Protein AF-A0A6M3M1N5-F1 (afdb_monomer_lite)

Sequence (91 aa):
MNLNYDKLLEKWIDFLVEEDQYLGYGIPDNEDDLMDIYDGLAEDFCKQYGYSEETLEFAFHGQWYDSFADEYFRLLEKGGWKGFKKEASMP

Foldseek 3Di:
DPVVLVVVLVVLLCLCPVVVVLVVLPDDLDPVSLVVSLLVSLVVSCVVVVHDVVCSVPNCPDVVSVSSVVVSVVVCVVVVPPRDDPPPDDD

pLDDT: mean 71.69, std 13.31, range [34.56, 88.19]

Secondary structure (DSSP, 8-state):
--HHHHHHHHHHHHHHHHT-GGGGG---SSHHHHHHHHHHHHHHHHHHHT--HHHHHHHSSTHHHHHHHHHHHHHHHHTT--S--------

Structure (mmCIF, N/CA/C/O backbone):
data_AF-A0A6M3M1N5-F1
#
_entry.id   AF-A0A6M3M1N5-F1
#
loop_
_atom_site.group_PDB
_atom_site.id
_atom_site.type_symbol
_atom_site.label_atom_id
_atom_site.label_alt_id
_atom_site.label_comp_id
_atom_site.label_asym_id
_atom_site.label_entity_id
_atom_site.label_seq_id
_atom_site.pdbx_PDB_ins_code
_atom_site.Cartn_x
_atom_site.Cartn_y
_atom_site.Cartn_z
_atom_site.occupancy
_atom_site.B_iso_or_equiv
_atom_site.auth_seq_id
_atom_site.auth_comp_id
_atom_site.auth_asym_id
_atom_site.auth_atom_id
_atom_site.pdbx_PDB_model_num
ATOM 1 N N . MET A 1 1 ? -6.410 -18.194 13.023 1.00 48.09 1 MET A N 1
ATOM 2 C CA . MET A 1 1 ? -6.872 -17.083 12.171 1.00 48.09 1 MET A CA 1
ATOM 3 C C . MET A 1 1 ? -7.480 -16.025 13.060 1.00 48.09 1 MET A C 1
ATOM 5 O O . MET A 1 1 ? -8.374 -16.340 13.840 1.00 48.09 1 MET A O 1
ATOM 9 N N . ASN A 1 2 ? -6.907 -14.826 13.032 1.00 56.62 2 ASN A N 1
ATOM 10 C CA . ASN A 1 2 ? -7.355 -13.699 13.833 1.00 56.62 2 ASN A CA 1
ATOM 11 C C . ASN A 1 2 ? -8.262 -12.852 12.930 1.00 56.62 2 ASN A C 1
ATOM 13 O O . ASN A 1 2 ? -7.767 -12.156 12.057 1.00 56.62 2 ASN A O 1
ATOM 17 N N . LEU A 1 3 ? -9.583 -12.954 13.106 1.00 58.28 3 LEU A N 1
ATOM 18 C CA . LEU A 1 3 ? -10.617 -12.371 12.226 1.00 58.28 3 LEU A CA 1
ATOM 19 C C . LEU A 1 3 ? -10.473 -10.863 11.950 1.00 58.28 3 LEU A C 1
ATOM 21 O O . LEU A 1 3 ? -11.047 -10.360 10.987 1.00 58.28 3 LEU A O 1
ATOM 25 N N . ASN A 1 4 ? -9.748 -10.138 12.803 1.00 70.94 4 ASN A N 1
ATOM 26 C CA . ASN A 1 4 ? -9.447 -8.724 12.595 1.00 70.94 4 ASN A CA 1
ATOM 27 C C . ASN A 1 4 ? -8.294 -8.500 11.613 1.00 70.94 4 ASN A C 1
ATOM 29 O O . ASN A 1 4 ? -8.316 -7.501 10.910 1.00 70.94 4 ASN A O 1
ATOM 33 N N . TYR A 1 5 ? -7.326 -9.416 11.548 1.00 73.75 5 TYR A N 1
ATOM 34 C CA . TYR A 1 5 ? -6.189 -9.328 10.633 1.00 73.75 5 TYR A CA 1
ATOM 35 C C . TYR A 1 5 ? -6.624 -9.582 9.186 1.00 73.75 5 TYR A C 1
ATOM 37 O O . TYR A 1 5 ? -6.333 -8.776 8.311 1.00 73.75 5 TYR A O 1
ATOM 45 N N . ASP A 1 6 ? -7.412 -10.637 8.954 1.00 76.50 6 ASP A N 1
ATOM 46 C CA . ASP A 1 6 ? -7.867 -11.018 7.608 1.00 76.50 6 ASP A CA 1
ATOM 47 C C . ASP A 1 6 ? -8.713 -9.908 6.954 1.00 76.50 6 ASP A C 1
ATOM 49 O O . ASP A 1 6 ? -8.510 -9.562 5.796 1.00 76.50 6 ASP A O 1
ATOM 53 N N . LYS A 1 7 ? -9.602 -9.264 7.724 1.00 82.12 7 LYS A N 1
ATOM 54 C CA . LYS A 1 7 ? -10.403 -8.121 7.246 1.00 82.12 7 LYS A CA 1
ATOM 55 C C . LYS A 1 7 ? -9.569 -6.881 6.946 1.00 82.12 7 LYS A C 1
ATOM 57 O O . LYS A 1 7 ? -9.969 -6.055 6.129 1.00 82.12 7 LYS A O 1
ATOM 62 N N . LEU A 1 8 ? -8.471 -6.699 7.674 1.00 80.88 8 LEU A N 1
ATOM 63 C CA . LEU A 1 8 ? -7.572 -5.579 7.450 1.00 80.88 8 LEU A CA 1
ATOM 64 C C . LEU A 1 8 ? -6.779 -5.817 6.154 1.00 80.88 8 LEU A C 1
ATOM 66 O O . LEU A 1 8 ? -6.668 -4.903 5.347 1.00 80.88 8 LEU A O 1
ATOM 70 N N . LEU A 1 9 ? -6.322 -7.056 5.928 1.00 83.62 9 LEU A N 1
ATOM 71 C CA . LEU A 1 9 ? -5.628 -7.471 4.707 1.00 83.62 9 LEU A CA 1
ATOM 72 C C . LEU A 1 9 ? -6.528 -7.378 3.464 1.00 83.62 9 LEU A C 1
ATOM 74 O O . LEU A 1 9 ? -6.077 -6.926 2.420 1.00 83.62 9 LEU A O 1
ATOM 78 N N . GLU A 1 10 ? -7.808 -7.750 3.566 1.00 85.12 10 GLU A N 1
ATOM 79 C CA . GLU A 1 10 ? -8.771 -7.548 2.471 1.00 85.12 10 GLU A CA 1
ATOM 80 C C . GLU A 1 10 ? -8.883 -6.065 2.093 1.00 85.12 10 GLU A C 1
ATOM 82 O O . GLU A 1 10 ? -8.745 -5.714 0.926 1.00 85.12 10 GLU A O 1
ATOM 87 N N . LYS A 1 11 ? -9.035 -5.177 3.086 1.00 86.19 11 LYS A N 1
ATOM 88 C CA . LYS A 1 11 ? -9.085 -3.728 2.844 1.00 86.19 11 LYS A CA 1
ATOM 89 C C . LYS A 1 11 ? -7.809 -3.177 2.216 1.00 86.19 11 LYS A C 1
ATOM 91 O O . LYS A 1 11 ? -7.885 -2.240 1.429 1.00 86.19 11 LYS A O 1
ATOM 96 N N . TRP A 1 12 ? -6.653 -3.708 2.597 1.00 86.00 12 TRP A N 1
ATOM 97 C CA . TRP A 1 12 ? -5.368 -3.340 2.010 1.00 86.00 12 TRP A CA 1
ATOM 98 C C . TRP A 1 12 ? -5.286 -3.691 0.535 1.00 86.00 12 TRP A C 1
ATOM 100 O O . TRP A 1 12 ? -4.927 -2.847 -0.276 1.00 86.00 12 TRP A O 1
ATOM 110 N N . ILE A 1 13 ? -5.673 -4.917 0.185 1.00 84.56 13 ILE A N 1
ATOM 111 C CA . ILE A 1 13 ? -5.707 -5.363 -1.207 1.00 84.56 13 ILE A CA 1
ATOM 112 C C . ILE A 1 13 ? -6.688 -4.500 -2.007 1.00 84.56 13 ILE A C 1
ATOM 114 O O . ILE A 1 13 ? -6.341 -4.052 -3.097 1.00 84.56 13 ILE A O 1
ATOM 118 N N . ASP A 1 14 ? -7.871 -4.214 -1.456 1.00 85.81 14 ASP A N 1
ATOM 119 C CA . ASP A 1 14 ? -8.836 -3.314 -2.093 1.00 85.81 14 ASP A CA 1
ATOM 120 C C . ASP A 1 14 ? -8.218 -1.925 -2.327 1.00 85.81 14 ASP A C 1
ATOM 122 O O . ASP A 1 14 ? -8.245 -1.432 -3.451 1.00 85.81 14 ASP A O 1
ATOM 126 N N . PHE A 1 15 ? -7.572 -1.334 -1.315 1.00 85.81 15 PHE A N 1
ATOM 127 C CA . PHE A 1 15 ? -6.878 -0.044 -1.424 1.00 85.81 15 PHE A CA 1
ATOM 128 C C . PHE A 1 15 ? -5.792 -0.030 -2.507 1.00 85.81 15 PHE A C 1
ATOM 130 O O . PHE A 1 15 ? -5.723 0.916 -3.292 1.00 85.81 15 PHE A O 1
ATOM 137 N N . LEU A 1 16 ? -4.965 -1.076 -2.581 1.00 81.00 16 LEU A N 1
ATOM 138 C CA . LEU A 1 16 ? -3.913 -1.176 -3.593 1.00 81.00 16 LEU A CA 1
ATOM 139 C C . LEU A 1 16 ? -4.484 -1.195 -5.021 1.00 81.00 16 LEU A C 1
ATOM 141 O O . LEU A 1 16 ? -3.857 -0.658 -5.936 1.00 81.00 16 LEU A O 1
ATOM 145 N N . VAL A 1 17 ? -5.660 -1.802 -5.219 1.00 76.75 17 VAL A N 1
ATOM 146 C CA . VAL A 1 17 ? -6.244 -2.069 -6.544 1.00 76.75 17 VAL A CA 1
ATOM 147 C C . VAL A 1 17 ? -7.243 -0.995 -6.998 1.00 76.75 17 VAL A C 1
ATOM 149 O O . VAL A 1 17 ? -7.386 -0.791 -8.201 1.00 76.75 17 VAL A O 1
ATOM 152 N N . GLU A 1 18 ? -7.939 -0.307 -6.087 1.00 76.06 18 GLU A N 1
ATOM 153 C CA . GLU A 1 18 ? -9.086 0.561 -6.422 1.00 76.06 18 GLU A CA 1
ATOM 154 C C . GLU A 1 18 ? -8.722 1.754 -7.331 1.00 76.06 18 GLU A C 1
ATOM 156 O O . GLU A 1 18 ? -9.543 2.171 -8.148 1.00 76.06 18 GLU A O 1
ATOM 161 N N . GLU A 1 19 ? -7.485 2.257 -7.262 1.00 65.19 19 GLU A N 1
ATOM 162 C CA . GLU A 1 19 ? -7.005 3.366 -8.109 1.00 65.19 19 GLU A CA 1
ATOM 163 C C . GLU A 1 19 ? -5.580 3.165 -8.638 1.00 65.19 19 GLU A C 1
ATOM 165 O O . GLU A 1 19 ? -4.919 4.130 -9.017 1.00 65.19 19 GLU A O 1
ATOM 170 N N . ASP A 1 20 ? -5.085 1.924 -8.644 1.00 68.44 20 ASP A N 1
ATOM 171 C CA . ASP A 1 20 ? -3.679 1.645 -8.937 1.00 68.44 20 ASP A CA 1
ATOM 172 C C . ASP A 1 20 ? -2.737 2.541 -8.093 1.00 68.44 20 ASP A C 1
ATOM 174 O O . ASP A 1 20 ? -1.796 3.133 -8.620 1.00 68.44 20 ASP A O 1
ATOM 178 N N . GLN A 1 21 ? -3.014 2.684 -6.783 1.00 70.06 21 GLN A N 1
ATOM 179 C CA . GLN A 1 21 ? -2.380 3.673 -5.882 1.00 70.06 21 GLN A CA 1
ATOM 180 C C . GLN A 1 21 ? -0.845 3.667 -5.958 1.00 70.06 21 GLN A C 1
ATOM 182 O O . GLN A 1 21 ? -0.194 4.711 -5.952 1.00 70.06 21 GLN A O 1
ATOM 187 N N . TYR A 1 22 ? -0.259 2.485 -6.123 1.00 65.94 22 TYR A N 1
ATOM 188 C CA . TYR A 1 22 ? 1.180 2.282 -6.283 1.00 65.94 22 TYR A CA 1
ATOM 189 C C . TYR A 1 22 ? 1.769 2.972 -7.537 1.00 65.94 22 TYR A C 1
ATOM 191 O O . TYR A 1 22 ? 2.944 3.326 -7.528 1.00 65.94 22 TYR A O 1
ATOM 199 N N . LEU A 1 23 ? 0.993 3.236 -8.603 1.00 69.81 23 LEU A N 1
ATOM 200 C CA . LEU A 1 23 ? 1.467 3.972 -9.790 1.00 69.81 23 LEU A CA 1
ATOM 201 C C . LEU A 1 23 ? 1.852 5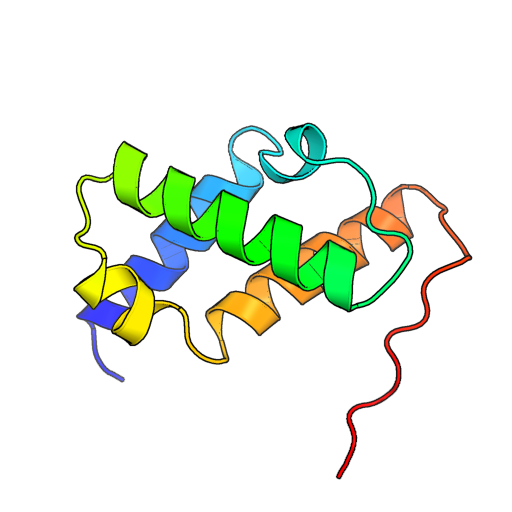.418 -9.462 1.00 69.81 23 LEU A C 1
ATOM 203 O O . LEU A 1 23 ? 2.713 5.985 -10.138 1.00 69.81 23 LEU A O 1
ATOM 207 N N . GLY A 1 24 ? 1.234 6.012 -8.436 1.00 72.62 24 GLY A N 1
ATOM 208 C CA . GLY A 1 24 ? 1.558 7.361 -7.970 1.00 72.62 24 GLY A CA 1
ATOM 209 C C . GLY A 1 24 ? 2.969 7.478 -7.388 1.00 72.62 24 GLY A C 1
ATOM 210 O O . GLY A 1 24 ? 3.557 8.558 -7.427 1.00 72.62 24 GLY A O 1
ATOM 211 N N . TYR A 1 25 ? 3.531 6.364 -6.917 1.00 74.38 25 TYR A N 1
ATOM 212 C CA . TYR A 1 25 ? 4.841 6.303 -6.273 1.00 74.38 25 TYR A CA 1
ATOM 213 C C . TYR A 1 25 ? 5.994 6.014 -7.246 1.00 74.38 25 TYR A C 1
ATOM 215 O O . TYR A 1 25 ? 7.161 6.148 -6.886 1.00 74.38 25 TYR A O 1
ATOM 223 N N . GLY A 1 26 ? 5.68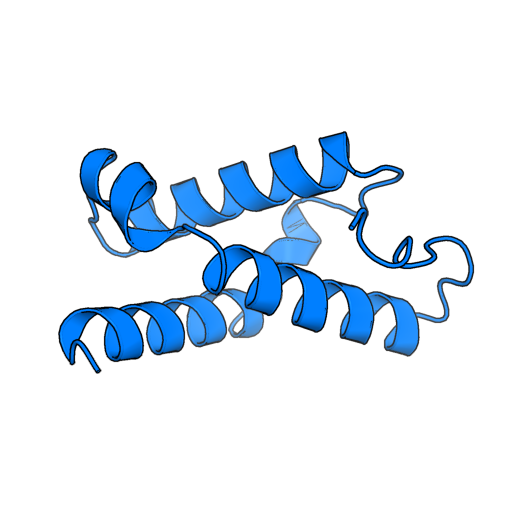2 5.690 -8.503 1.00 72.50 26 GLY A N 1
ATOM 224 C CA . GLY A 1 26 ? 6.679 5.366 -9.519 1.00 72.50 26 GLY A CA 1
ATOM 225 C C . GLY A 1 26 ? 7.117 3.900 -9.501 1.00 72.50 26 GLY A C 1
ATOM 226 O O . GLY A 1 26 ? 6.528 3.055 -8.833 1.00 72.50 26 GLY A O 1
ATOM 227 N N . ILE A 1 27 ? 8.123 3.588 -10.320 1.00 74.25 27 ILE A N 1
ATOM 228 C CA . ILE A 1 27 ? 8.666 2.232 -10.459 1.00 74.25 27 ILE A CA 1
ATOM 229 C C . ILE A 1 27 ? 9.969 2.176 -9.650 1.00 74.25 27 ILE A C 1
ATOM 231 O O . ILE A 1 27 ? 10.893 2.902 -10.014 1.00 74.25 27 ILE A O 1
ATOM 235 N N . PRO A 1 28 ? 10.059 1.364 -8.583 1.00 74.50 28 PRO A N 1
ATOM 236 C CA . PRO A 1 28 ? 11.286 1.200 -7.814 1.00 74.50 28 PRO A CA 1
ATOM 237 C C . PRO A 1 28 ? 12.367 0.505 -8.646 1.00 74.50 28 PRO A C 1
ATOM 239 O O . PRO A 1 28 ? 12.100 -0.492 -9.328 1.00 74.50 28 PRO A O 1
ATOM 242 N N . ASP A 1 29 ? 13.596 1.018 -8.565 1.00 72.25 29 ASP A N 1
ATOM 243 C CA . ASP A 1 29 ? 14.753 0.476 -9.282 1.00 72.25 29 ASP A CA 1
ATOM 244 C C . ASP A 1 29 ? 15.524 -0.557 -8.437 1.00 72.25 29 ASP A C 1
ATOM 246 O O . ASP A 1 29 ? 16.342 -1.318 -8.965 1.00 72.25 29 ASP A O 1
ATOM 250 N N . ASN A 1 30 ? 15.272 -0.604 -7.125 1.00 74.56 30 ASN A N 1
ATOM 251 C CA . ASN A 1 30 ? 15.925 -1.494 -6.165 1.00 74.56 30 ASN A CA 1
ATOM 252 C C . ASN A 1 30 ? 14.982 -1.872 -4.994 1.00 74.56 30 ASN A C 1
ATOM 254 O O . ASN A 1 30 ? 13.817 -1.480 -4.974 1.00 74.56 30 ASN A O 1
ATOM 258 N N . GLU A 1 31 ? 15.467 -2.692 -4.054 1.00 73.56 31 GLU A N 1
ATOM 259 C CA . GLU A 1 31 ? 14.690 -3.139 -2.885 1.00 73.56 31 GLU A CA 1
ATOM 260 C C . GLU A 1 31 ? 14.431 -2.012 -1.872 1.00 73.56 31 GLU A C 1
ATOM 262 O O . GLU A 1 31 ? 13.340 -1.960 -1.315 1.00 73.56 31 GLU A O 1
ATOM 267 N N . ASP A 1 32 ? 15.367 -1.078 -1.685 1.00 78.44 32 ASP A N 1
ATOM 268 C CA . ASP A 1 32 ? 15.172 0.074 -0.793 1.00 78.44 32 ASP A CA 1
ATOM 269 C C . ASP A 1 32 ? 14.052 0.984 -1.326 1.00 78.44 32 ASP A C 1
ATOM 271 O O . ASP A 1 32 ? 13.138 1.334 -0.586 1.00 78.44 32 ASP A O 1
ATOM 275 N N . ASP A 1 33 ? 14.043 1.271 -2.633 1.00 80.50 33 ASP A N 1
ATOM 276 C CA . ASP A 1 33 ? 12.962 2.029 -3.275 1.00 80.50 33 ASP A CA 1
ATOM 277 C C . ASP A 1 33 ? 11.615 1.302 -3.122 1.00 80.50 33 ASP A C 1
ATOM 279 O O . ASP A 1 33 ? 10.573 1.925 -2.941 1.00 80.50 33 ASP A O 1
ATOM 283 N N . LEU A 1 34 ? 11.609 -0.033 -3.2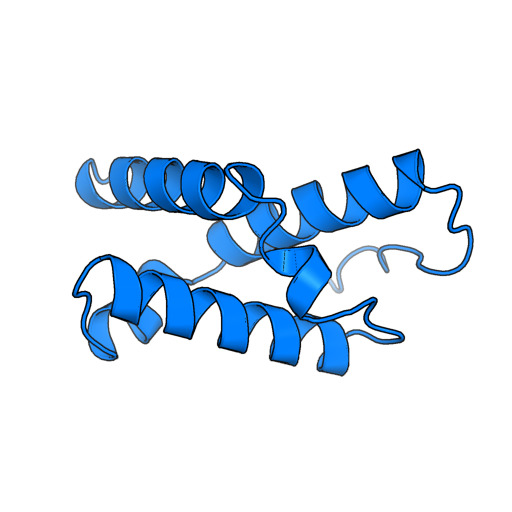07 1.00 79.81 34 LEU A N 1
ATOM 284 C CA . LEU A 1 34 ? 10.397 -0.833 -3.031 1.00 79.81 34 LEU A CA 1
ATOM 285 C C . LEU A 1 34 ? 9.861 -0.723 -1.595 1.00 79.81 34 LEU A C 1
ATOM 287 O O . LEU A 1 34 ? 8.646 -0.632 -1.407 1.00 79.81 34 LEU A O 1
ATOM 291 N N . MET A 1 35 ? 10.754 -0.710 -0.604 1.00 82.19 35 MET A N 1
ATOM 292 C CA . MET A 1 35 ? 10.408 -0.515 0.804 1.00 82.19 35 MET A CA 1
ATOM 293 C C . MET A 1 35 ? 9.902 0.907 1.074 1.00 82.19 35 MET A C 1
ATOM 295 O O . MET A 1 35 ? 8.885 1.057 1.745 1.00 82.19 35 MET A O 1
ATOM 299 N N . ASP A 1 36 ? 10.519 1.934 0.484 1.00 84.19 36 ASP A N 1
ATOM 300 C CA . ASP A 1 36 ? 10.060 3.327 0.601 1.00 84.19 36 ASP A CA 1
ATOM 301 C C . ASP A 1 36 ? 8.633 3.504 0.048 1.00 84.19 36 ASP A C 1
ATOM 303 O O . ASP A 1 36 ? 7.798 4.209 0.622 1.00 84.19 36 ASP A O 1
ATOM 307 N N . ILE A 1 37 ? 8.324 2.838 -1.068 1.00 84.50 37 ILE A N 1
ATOM 308 C CA . ILE A 1 37 ? 6.982 2.855 -1.664 1.00 84.50 37 ILE A CA 1
ATOM 309 C C . ILE A 1 37 ? 5.982 2.121 -0.777 1.00 84.50 37 ILE A C 1
ATOM 311 O O . ILE A 1 37 ? 4.863 2.599 -0.582 1.00 84.50 37 ILE A O 1
ATOM 315 N N . TYR A 1 38 ? 6.375 0.968 -0.238 1.00 85.75 38 TYR A N 1
ATOM 316 C CA . TYR A 1 38 ? 5.549 0.216 0.695 1.00 85.75 38 TYR A CA 1
ATOM 317 C C . TYR A 1 38 ? 5.197 1.045 1.936 1.00 85.75 38 TYR A C 1
ATOM 319 O O . TYR A 1 38 ? 4.017 1.147 2.277 1.00 85.75 38 TYR A O 1
ATOM 327 N N . ASP A 1 39 ? 6.190 1.680 2.563 1.00 85.56 39 ASP A N 1
ATOM 328 C CA . ASP A 1 39 ? 5.999 2.520 3.747 1.00 85.56 39 ASP A CA 1
ATOM 329 C C . ASP A 1 39 ? 5.076 3.707 3.435 1.00 85.56 39 ASP A C 1
ATOM 331 O O . ASP A 1 39 ? 4.129 3.982 4.178 1.00 85.56 39 ASP A O 1
ATOM 335 N N . GLY A 1 40 ? 5.271 4.354 2.281 1.00 86.94 40 GLY A N 1
ATOM 336 C CA . GLY A 1 40 ? 4.401 5.432 1.815 1.00 86.94 40 GLY A CA 1
ATOM 337 C C . GLY A 1 40 ? 2.944 4.996 1.612 1.00 86.94 40 GLY A C 1
ATOM 338 O O . GLY A 1 40 ? 2.026 5.699 2.040 1.00 86.94 40 GLY A O 1
ATOM 339 N N . LEU A 1 41 ? 2.714 3.830 1.003 1.00 87.06 41 LEU A N 1
ATOM 340 C CA . LEU A 1 41 ? 1.371 3.270 0.808 1.00 87.06 41 LEU A CA 1
ATOM 341 C C . LEU A 1 41 ? 0.722 2.860 2.134 1.00 87.06 41 LEU A C 1
ATOM 343 O O . LEU A 1 41 ? -0.480 3.060 2.327 1.00 87.06 41 LEU A O 1
ATOM 347 N N . ALA A 1 42 ? 1.503 2.295 3.054 1.00 85.94 42 ALA A N 1
ATOM 348 C CA . ALA A 1 42 ? 1.036 1.917 4.381 1.00 85.94 42 ALA A CA 1
ATOM 349 C C . ALA A 1 42 ? 0.595 3.143 5.196 1.00 85.94 42 ALA A C 1
ATOM 351 O O . ALA A 1 42 ? -0.459 3.114 5.844 1.00 85.94 42 ALA A O 1
ATOM 352 N N . GLU A 1 43 ? 1.352 4.242 5.121 1.00 86.81 43 GLU A N 1
ATOM 353 C CA . GLU A 1 43 ? 0.967 5.519 5.722 1.00 86.81 43 GLU A CA 1
ATOM 354 C C . GLU A 1 43 ? -0.346 6.055 5.149 1.00 86.81 43 GLU A C 1
ATOM 356 O O . GLU A 1 43 ? -1.227 6.474 5.908 1.00 86.81 43 GLU A O 1
ATOM 361 N N . ASP A 1 44 ? -0.491 6.060 3.826 1.00 88.19 44 ASP A N 1
ATOM 362 C CA . ASP A 1 44 ? -1.666 6.628 3.169 1.00 88.19 44 ASP A CA 1
ATOM 363 C C . ASP A 1 44 ? -2.920 5.789 3.418 1.00 88.19 44 ASP A C 1
ATOM 365 O O . ASP A 1 44 ? -3.975 6.346 3.738 1.00 88.19 44 ASP A O 1
ATOM 369 N N . PHE A 1 45 ? -2.795 4.461 3.435 1.00 87.31 45 PHE A N 1
ATOM 370 C CA . PHE A 1 45 ? -3.855 3.575 3.906 1.00 87.31 45 PHE A CA 1
ATOM 371 C C . PHE A 1 45 ? -4.260 3.902 5.351 1.00 87.31 45 PHE A C 1
ATOM 373 O O . PHE A 1 45 ? -5.449 4.047 5.658 1.00 87.31 45 PHE A O 1
ATOM 380 N N . CYS A 1 46 ? -3.288 4.061 6.255 1.00 86.19 46 CYS A N 1
ATOM 381 C CA . CYS A 1 46 ? -3.573 4.409 7.644 1.00 86.19 46 CYS A CA 1
ATOM 382 C C . CYS A 1 46 ? -4.291 5.758 7.766 1.00 86.19 46 CYS A C 1
ATOM 384 O O . CYS A 1 46 ? -5.292 5.854 8.482 1.00 86.19 46 CYS A O 1
ATOM 386 N N . LYS A 1 47 ? -3.850 6.780 7.024 1.00 86.62 47 LYS A N 1
ATOM 387 C CA . LYS A 1 47 ? -4.492 8.105 6.988 1.00 86.62 47 LYS A CA 1
ATOM 388 C C . LYS A 1 47 ? -5.918 8.029 6.439 1.00 86.62 47 LYS A C 1
ATOM 390 O O . LYS A 1 47 ? -6.826 8.598 7.043 1.00 86.62 47 LYS A O 1
ATOM 395 N N . GLN A 1 48 ? -6.131 7.315 5.333 1.00 87.31 48 GLN A N 1
ATOM 396 C CA . GLN A 1 48 ? -7.430 7.207 4.663 1.00 87.31 48 GLN A CA 1
ATOM 397 C C . GLN A 1 48 ? -8.479 6.506 5.531 1.00 87.31 48 GLN A C 1
ATOM 399 O O . GLN A 1 48 ? -9.636 6.928 5.575 1.00 87.31 48 GLN A O 1
ATOM 404 N N . TYR A 1 49 ? -8.083 5.452 6.245 1.00 85.94 49 TYR A N 1
ATOM 405 C CA . TYR A 1 49 ? -9.001 4.641 7.048 1.00 85.94 49 TYR A CA 1
ATOM 406 C C . TYR A 1 49 ? -8.977 4.961 8.549 1.00 85.94 49 TYR A C 1
ATOM 408 O O . TYR A 1 49 ? -9.726 4.349 9.315 1.00 85.94 49 TYR A O 1
ATOM 416 N N . GLY A 1 50 ? -8.180 5.947 8.971 1.00 84.19 50 GLY A N 1
ATOM 417 C CA . GLY A 1 50 ? -8.115 6.416 10.355 1.00 84.19 50 GLY A CA 1
ATOM 418 C C . GLY A 1 50 ? -7.442 5.431 11.315 1.00 84.19 50 GLY A C 1
ATOM 419 O O . GLY A 1 50 ? -7.850 5.335 12.474 1.00 84.19 50 GLY A O 1
ATOM 420 N N . TYR A 1 51 ? -6.443 4.686 10.839 1.00 83.88 51 TYR A N 1
ATOM 421 C CA . TYR A 1 51 ? -5.618 3.805 11.664 1.00 83.88 51 TYR A CA 1
ATOM 422 C C . TYR A 1 51 ? -4.450 4.574 12.306 1.00 83.88 51 TYR A C 1
ATOM 424 O O . TYR A 1 51 ? -3.976 5.574 11.770 1.00 83.88 51 TYR A O 1
ATOM 432 N N . SER A 1 52 ? -4.010 4.133 13.487 1.00 79.06 52 SER A N 1
ATOM 433 C CA . SER A 1 52 ? -2.878 4.731 14.212 1.00 79.06 52 SER A CA 1
ATOM 434 C C . SER A 1 52 ? -1.528 4.229 13.688 1.00 79.06 52 SER A C 1
ATOM 436 O O . SER A 1 52 ? -1.462 3.139 13.127 1.00 79.06 52 SER A O 1
ATOM 438 N N . GLU A 1 53 ? -0.435 4.951 13.966 1.00 69.50 53 GLU A N 1
ATOM 439 C CA . GLU A 1 53 ? 0.942 4.462 13.729 1.00 69.50 53 GLU A CA 1
ATOM 440 C C . GLU A 1 53 ? 1.206 3.108 14.408 1.00 69.50 53 GLU A C 1
ATOM 442 O O . GLU A 1 53 ? 1.848 2.239 13.838 1.00 69.50 53 GLU A O 1
ATOM 447 N N . GLU A 1 54 ? 0.630 2.863 15.585 1.00 70.88 54 GLU A N 1
ATOM 448 C CA . GLU A 1 54 ? 0.733 1.562 16.263 1.00 70.88 54 GLU A CA 1
ATOM 449 C C . GLU A 1 54 ? 0.053 0.431 15.462 1.00 70.88 54 GLU A C 1
ATOM 451 O O . GLU A 1 54 ? 0.490 -0.718 15.493 1.00 70.88 54 GLU A O 1
ATOM 456 N N . THR A 1 55 ? -1.000 0.750 14.697 1.00 70.69 55 THR A N 1
ATOM 457 C CA . THR A 1 55 ? -1.603 -0.190 13.736 1.00 70.69 55 THR A CA 1
ATOM 458 C C . THR A 1 55 ? -0.677 -0.400 12.541 1.00 70.69 55 THR A C 1
ATOM 460 O O . THR A 1 55 ? -0.625 -1.510 12.020 1.00 70.69 55 THR A O 1
ATOM 463 N N . LEU A 1 56 ? 0.073 0.631 12.144 1.00 68.19 56 LEU A N 1
ATOM 464 C CA . LEU A 1 56 ? 1.086 0.564 11.095 1.00 68.19 56 LEU A CA 1
ATOM 465 C C . LEU A 1 56 ? 2.216 -0.405 11.483 1.00 68.19 56 LEU A C 1
ATOM 467 O O . LEU A 1 56 ? 2.546 -1.311 10.729 1.00 68.19 56 LEU A O 1
ATOM 471 N N . GLU A 1 57 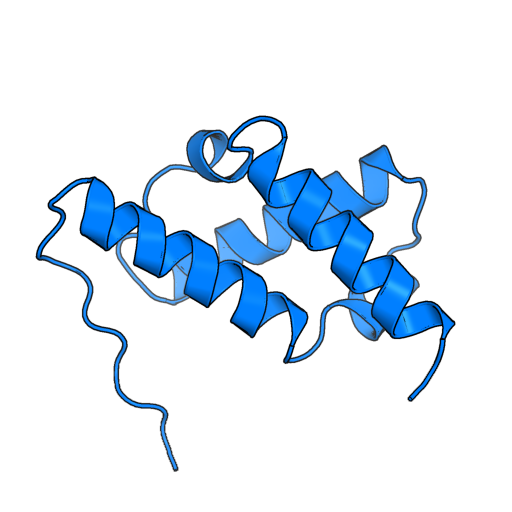? 2.705 -0.331 12.719 1.00 67.12 57 GLU A N 1
ATOM 472 C CA . GLU A 1 57 ? 3.716 -1.269 13.221 1.00 67.12 57 GLU A CA 1
ATOM 473 C C . GLU A 1 57 ? 3.180 -2.704 13.375 1.00 67.12 57 GLU A C 1
ATOM 475 O O . GLU A 1 57 ? 3.862 -3.661 13.023 1.00 67.12 57 GLU A O 1
ATOM 480 N N . PHE A 1 58 ? 1.952 -2.892 13.873 1.00 64.62 58 PHE A N 1
ATOM 481 C CA . PHE A 1 58 ? 1.428 -4.237 14.159 1.00 64.62 58 PHE A CA 1
ATOM 482 C C . PHE A 1 58 ? 0.793 -4.956 12.964 1.00 64.62 58 PHE A C 1
ATOM 484 O O . PHE A 1 58 ? 0.830 -6.189 12.902 1.00 64.62 58 PHE A O 1
ATOM 491 N N . ALA A 1 59 ? 0.136 -4.228 12.061 1.00 61.00 59 ALA A N 1
ATOM 492 C CA . ALA A 1 59 ? -0.671 -4.832 11.004 1.00 61.00 59 ALA A CA 1
ATOM 493 C C . ALA A 1 59 ? 0.113 -5.097 9.715 1.00 61.00 59 ALA A C 1
ATOM 495 O O . ALA A 1 59 ? -0.249 -6.005 8.971 1.00 61.00 59 ALA A O 1
ATOM 496 N N . PHE A 1 60 ? 1.213 -4.378 9.493 1.00 66.44 60 PHE A N 1
ATOM 497 C CA . PHE A 1 60 ? 1.945 -4.351 8.224 1.00 66.44 60 PHE A CA 1
ATOM 498 C C . PHE A 1 60 ? 3.193 -5.245 8.237 1.00 66.44 60 PHE A C 1
ATOM 500 O O . PHE A 1 60 ? 4.190 -4.977 7.570 1.00 66.44 60 PHE A O 1
ATOM 507 N N . HIS A 1 61 ? 3.150 -6.345 8.990 1.00 65.38 61 HIS A N 1
ATOM 508 C CA . HIS A 1 61 ? 4.200 -7.362 8.977 1.00 65.38 61 HIS A CA 1
ATOM 509 C C . HIS A 1 61 ? 3.924 -8.462 7.943 1.00 65.38 61 HIS A C 1
ATOM 511 O O . HIS A 1 61 ? 2.807 -8.980 7.858 1.00 65.38 61 HIS A O 1
ATOM 517 N N . GLY A 1 62 ? 4.978 -8.883 7.233 1.00 68.38 62 GLY A N 1
ATOM 518 C CA . GLY A 1 62 ? 5.069 -10.128 6.457 1.00 68.38 62 GLY A CA 1
ATOM 519 C C . GLY A 1 62 ? 4.058 -10.253 5.319 1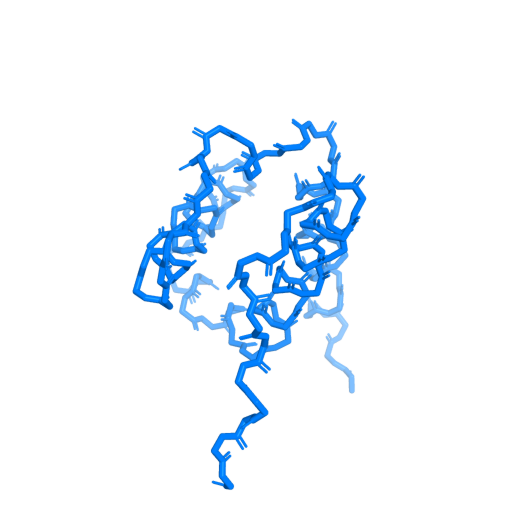.00 68.38 62 GLY A C 1
ATOM 520 O O . GLY A 1 62 ? 4.375 -9.959 4.176 1.00 68.38 62 GLY A O 1
ATOM 521 N N . GLN A 1 63 ? 2.825 -10.659 5.629 1.00 69.38 63 GLN A N 1
ATOM 522 C CA . GLN A 1 63 ? 1.810 -10.997 4.623 1.00 69.38 63 GLN A CA 1
ATOM 523 C C . GLN A 1 63 ? 1.311 -9.776 3.836 1.00 69.38 63 GLN A C 1
ATOM 525 O O . GLN A 1 63 ? 0.846 -9.917 2.708 1.00 69.38 63 GLN A O 1
ATOM 530 N N . TRP A 1 64 ? 1.414 -8.578 4.416 1.00 75.62 64 TRP A N 1
ATOM 531 C CA . TRP A 1 64 ? 1.056 -7.328 3.743 1.00 75.62 64 TRP A CA 1
ATOM 532 C C . TRP A 1 64 ? 2.109 -6.925 2.722 1.00 75.62 64 TRP A C 1
ATOM 534 O O . TRP A 1 64 ? 1.760 -6.667 1.569 1.00 75.62 64 TRP A O 1
ATOM 544 N N . TYR A 1 65 ? 3.382 -6.975 3.115 1.00 78.12 65 TYR A N 1
ATOM 545 C CA . TYR A 1 65 ? 4.500 -6.806 2.195 1.00 78.12 65 TYR A CA 1
ATOM 546 C C . TYR A 1 65 ? 4.462 -7.857 1.083 1.00 78.12 65 TYR A C 1
ATOM 548 O O . TYR A 1 65 ? 4.563 -7.496 -0.081 1.00 78.12 65 TYR A O 1
ATOM 556 N N . ASP A 1 66 ? 4.206 -9.129 1.409 1.00 80.81 66 ASP A N 1
ATOM 557 C CA . ASP A 1 66 ? 4.070 -10.191 0.406 1.00 80.81 66 ASP A CA 1
ATOM 558 C C . ASP A 1 66 ? 2.935 -9.891 -0.587 1.00 80.81 66 ASP A C 1
ATOM 560 O O . ASP A 1 66 ? 3.123 -10.033 -1.793 1.00 80.81 66 ASP A O 1
ATOM 564 N N . SER A 1 67 ? 1.772 -9.427 -0.108 1.00 77.56 67 SER A N 1
ATOM 565 C CA . SER A 1 67 ? 0.639 -9.071 -0.977 1.00 77.56 67 SER A CA 1
ATOM 566 C C . SER A 1 67 ? 0.914 -7.852 -1.865 1.00 77.56 67 SER A C 1
ATOM 568 O O . SER A 1 67 ? 0.514 -7.839 -3.028 1.00 77.56 67 SER A O 1
ATOM 570 N N . PHE A 1 68 ? 1.641 -6.857 -1.347 1.00 80.19 68 PHE A N 1
ATOM 571 C CA . PHE A 1 68 ? 2.105 -5.709 -2.119 1.00 80.19 68 PHE A CA 1
ATOM 572 C C . PHE A 1 68 ? 3.134 -6.129 -3.168 1.00 80.19 68 PHE A C 1
ATOM 574 O O . PHE A 1 68 ? 2.975 -5.810 -4.343 1.00 80.19 68 PHE A O 1
ATOM 581 N N . ALA A 1 69 ? 4.149 -6.891 -2.760 1.00 78.44 69 ALA A N 1
ATOM 582 C CA . ALA A 1 69 ? 5.185 -7.399 -3.638 1.00 78.44 69 ALA A CA 1
ATOM 583 C C . ALA A 1 69 ? 4.570 -8.244 -4.759 1.00 78.44 69 ALA A C 1
ATOM 585 O O . ALA A 1 69 ? 4.877 -8.017 -5.924 1.00 78.44 69 ALA A O 1
ATOM 586 N N . ASP A 1 70 ? 3.673 -9.180 -4.446 1.00 78.00 70 ASP A N 1
ATOM 587 C CA . ASP A 1 70 ? 3.032 -10.034 -5.447 1.00 78.00 70 ASP A CA 1
ATOM 588 C C . ASP A 1 70 ? 2.175 -9.233 -6.442 1.00 78.00 70 ASP A C 1
ATOM 590 O O . ASP A 1 70 ? 2.249 -9.494 -7.648 1.00 78.00 70 ASP A O 1
ATOM 594 N N . GLU A 1 71 ? 1.418 -8.227 -5.987 1.00 71.50 71 GLU A N 1
ATOM 595 C CA . GLU A 1 71 ? 0.669 -7.356 -6.900 1.00 71.50 71 GLU A CA 1
ATOM 596 C C . GLU A 1 71 ? 1.620 -6.504 -7.757 1.00 71.50 71 GLU A C 1
ATOM 598 O O . GLU A 1 71 ? 1.465 -6.448 -8.979 1.00 71.50 71 GLU A O 1
ATOM 603 N N . TYR A 1 72 ? 2.674 -5.946 -7.159 1.00 70.69 72 TYR A N 1
ATOM 604 C CA . TYR A 1 72 ? 3.717 -5.186 -7.850 1.00 70.69 72 TYR A CA 1
ATOM 605 C C . TYR A 1 72 ? 4.440 -6.021 -8.927 1.00 70.69 72 TYR A C 1
ATOM 607 O O . TYR A 1 72 ? 4.561 -5.600 -10.082 1.00 70.69 72 TYR A O 1
ATOM 615 N N . PHE A 1 73 ? 4.846 -7.255 -8.611 1.00 72.12 73 PHE A N 1
ATOM 616 C CA . PHE A 1 73 ? 5.462 -8.175 -9.572 1.00 72.12 73 PHE A CA 1
ATOM 617 C C . PHE A 1 73 ? 4.503 -8.539 -10.712 1.00 72.12 73 PHE A C 1
ATOM 619 O O . PHE A 1 73 ? 4.916 -8.568 -11.875 1.00 72.12 73 PHE A O 1
ATOM 626 N N . ARG A 1 74 ? 3.211 -8.749 -10.421 1.00 72.75 74 ARG A N 1
ATOM 627 C CA . ARG A 1 74 ? 2.183 -9.006 -11.445 1.00 72.75 74 ARG A CA 1
ATOM 628 C C . ARG A 1 74 ? 2.081 -7.860 -12.455 1.00 72.75 74 ARG A C 1
ATOM 630 O O . ARG A 1 74 ? 1.836 -8.088 -13.643 1.00 72.75 74 ARG A O 1
ATOM 637 N N . LEU A 1 75 ? 2.253 -6.624 -12.000 1.00 65.25 75 LEU A N 1
ATOM 638 C CA . LEU A 1 75 ? 2.190 -5.430 -12.839 1.00 65.25 75 LEU A CA 1
ATOM 639 C C . LEU A 1 75 ? 3.447 -5.240 -13.677 1.00 65.25 75 LEU A C 1
ATOM 641 O O . LEU A 1 75 ? 3.330 -4.937 -14.865 1.00 65.25 75 LEU A O 1
ATOM 645 N N . LEU A 1 76 ? 4.626 -5.496 -13.109 1.00 64.31 76 LEU A N 1
ATOM 646 C CA . LEU A 1 76 ? 5.879 -5.532 -13.866 1.00 64.31 76 LEU A CA 1
ATOM 647 C C . LEU A 1 76 ? 5.816 -6.553 -15.012 1.00 64.31 76 LEU A C 1
ATOM 649 O O . LEU A 1 76 ? 6.213 -6.250 -16.144 1.00 64.31 76 LEU A O 1
ATOM 653 N N . GLU A 1 77 ? 5.241 -7.732 -14.753 1.00 67.12 77 GLU A N 1
ATOM 654 C CA . GLU A 1 77 ? 5.018 -8.759 -15.773 1.00 67.12 77 GLU A CA 1
ATOM 655 C C . GLU A 1 77 ? 4.024 -8.306 -16.855 1.00 67.12 77 GLU A C 1
ATOM 657 O O . GLU A 1 77 ? 4.294 -8.480 -18.047 1.00 67.12 77 GLU A O 1
ATOM 662 N N . LYS A 1 78 ? 2.903 -7.673 -16.476 1.00 63.88 78 LYS A N 1
ATOM 663 C CA . LYS A 1 78 ? 1.920 -7.125 -17.433 1.00 63.88 78 LYS A CA 1
ATOM 664 C C . LYS A 1 78 ? 2.466 -5.954 -18.254 1.00 63.88 78 LYS A C 1
ATOM 666 O O . LYS A 1 78 ? 2.113 -5.819 -19.424 1.00 63.88 78 LYS A O 1
ATOM 671 N N . GLY A 1 79 ? 3.319 -5.123 -17.661 1.00 59.91 79 GLY A N 1
ATOM 672 C CA . GLY A 1 79 ? 3.946 -3.966 -18.299 1.00 59.91 79 GLY A CA 1
ATOM 673 C C . GLY A 1 79 ? 5.119 -4.313 -19.220 1.00 59.91 79 GLY A C 1
ATOM 674 O O . GLY A 1 79 ? 5.628 -3.433 -19.912 1.00 59.91 79 GLY A O 1
ATOM 675 N N . GLY A 1 80 ? 5.569 -5.574 -19.250 1.00 51.41 80 GLY A N 1
ATOM 676 C CA . GLY A 1 80 ? 6.706 -6.010 -20.067 1.00 51.41 80 GLY A CA 1
ATOM 677 C C . GLY A 1 80 ? 8.075 -5.563 -19.537 1.00 51.41 80 GLY A C 1
ATOM 678 O O . GLY A 1 80 ? 9.053 -5.562 -20.292 1.00 51.41 80 GLY A O 1
ATOM 679 N N . TRP A 1 81 ? 8.168 -5.196 -18.257 1.00 55.22 81 TRP A N 1
ATOM 680 C CA . TRP A 1 81 ? 9.398 -4.722 -17.624 1.00 55.22 81 TRP A CA 1
ATOM 681 C C . TRP A 1 81 ? 10.288 -5.911 -17.232 1.00 55.22 81 TRP A C 1
ATOM 683 O O . TRP A 1 81 ? 10.036 -6.622 -16.270 1.00 55.22 81 TRP A O 1
ATOM 693 N N . LYS A 1 82 ? 11.350 -6.156 -18.010 1.00 50.22 82 LYS A N 1
ATOM 694 C CA . LYS A 1 82 ? 12.240 -7.333 -17.873 1.00 50.22 82 LYS A CA 1
ATOM 695 C C . LYS A 1 82 ? 13.407 -7.160 -16.881 1.00 50.22 82 LYS A C 1
ATOM 697 O O . LYS A 1 82 ? 14.313 -7.993 -16.879 1.00 50.22 82 LYS A O 1
ATOM 702 N N . GLY A 1 83 ? 13.435 -6.073 -16.108 1.00 46.94 83 GLY A N 1
ATOM 703 C CA . GLY A 1 83 ? 14.606 -5.662 -15.318 1.00 46.94 83 GLY A CA 1
ATOM 704 C C . GLY A 1 83 ? 14.657 -6.186 -13.882 1.00 46.94 83 GLY A C 1
ATOM 705 O O . GLY A 1 83 ? 15.747 -6.440 -13.379 1.00 46.94 83 GLY A O 1
ATOM 706 N N . PHE A 1 84 ? 13.507 -6.395 -13.243 1.00 47.25 84 PHE A N 1
ATOM 707 C CA . PHE A 1 84 ? 13.438 -6.750 -11.828 1.00 47.25 84 PHE A CA 1
ATOM 708 C C . PHE A 1 84 ? 13.250 -8.266 -11.686 1.00 47.25 84 PHE A C 1
ATOM 710 O O . PHE A 1 84 ? 12.242 -8.828 -12.115 1.00 47.25 84 PHE A O 1
ATOM 717 N N . LYS A 1 85 ? 14.251 -8.960 -11.141 1.00 49.88 85 LYS A N 1
ATOM 718 C CA . LYS A 1 85 ? 14.125 -10.368 -10.748 1.00 49.88 85 LYS A CA 1
ATOM 719 C C . LYS A 1 85 ? 13.870 -10.378 -9.251 1.00 49.88 85 LYS A C 1
ATOM 721 O O . LYS A 1 85 ? 14.700 -9.851 -8.524 1.00 49.88 85 LYS A O 1
ATOM 726 N N . LYS A 1 86 ? 12.766 -10.993 -8.809 1.00 44.75 86 LYS A N 1
ATOM 727 C CA . LYS A 1 86 ? 12.572 -11.387 -7.405 1.00 44.75 86 LYS A 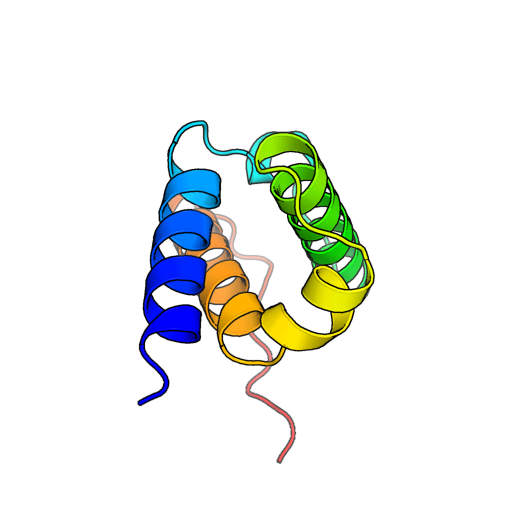CA 1
ATOM 728 C C . LYS A 1 86 ? 13.807 -12.210 -7.036 1.00 44.75 86 LYS A C 1
ATOM 730 O O . LYS A 1 86 ? 13.943 -13.335 -7.524 1.00 44.75 86 LYS A O 1
ATOM 735 N N . GLU A 1 87 ? 14.766 -11.629 -6.315 1.00 45.31 87 GLU A N 1
ATOM 736 C CA . GLU A 1 87 ? 15.851 -12.436 -5.774 1.00 45.31 87 GLU A CA 1
ATOM 737 C C . GLU A 1 87 ? 15.176 -13.457 -4.868 1.00 45.31 87 GLU A C 1
ATOM 739 O O . GLU A 1 87 ? 14.382 -13.118 -3.990 1.00 45.31 87 GLU A O 1
ATOM 744 N N . ALA A 1 88 ? 15.368 -14.731 -5.207 1.00 41.91 88 ALA A N 1
ATOM 745 C CA . ALA A 1 88 ? 14.838 -15.821 -4.420 1.00 41.91 88 ALA A CA 1
ATOM 746 C C . ALA A 1 88 ? 15.371 -15.628 -3.001 1.00 41.91 88 ALA A C 1
ATOM 748 O O . ALA A 1 88 ? 16.584 -15.583 -2.803 1.00 41.91 88 ALA A O 1
ATOM 749 N N . SER A 1 89 ? 14.433 -15.438 -2.081 1.00 37.72 89 SER A N 1
ATOM 750 C CA . SER A 1 89 ? 14.615 -15.089 -0.681 1.00 37.72 89 SER A CA 1
ATOM 751 C C . SER A 1 89 ? 15.872 -15.716 -0.075 1.00 37.72 89 SER A C 1
ATOM 753 O O . SER A 1 89 ? 16.132 -16.909 -0.262 1.00 37.72 89 SER A O 1
ATOM 755 N N . MET A 1 90 ? 16.639 -14.911 0.669 1.00 34.56 90 MET A N 1
ATOM 756 C CA . MET A 1 90 ? 17.680 -15.431 1.558 1.00 34.56 90 MET A CA 1
ATOM 757 C C . MET A 1 90 ? 17.087 -16.498 2.507 1.00 34.56 90 MET A C 1
ATOM 759 O O . MET A 1 90 ? 15.909 -16.397 2.856 1.00 34.56 90 MET A O 1
ATOM 763 N N . PRO A 1 91 ? 17.873 -17.534 2.864 1.00 38.66 91 PRO A N 1
ATOM 764 C CA . PRO A 1 91 ? 17.419 -18.694 3.638 1.00 38.66 91 PRO A CA 1
ATOM 765 C C . PRO A 1 91 ? 16.910 -18.369 5.046 1.00 38.66 91 PRO A C 1
ATOM 767 O O . PRO A 1 91 ? 17.395 -17.383 5.645 1.00 38.66 91 PRO A O 1
#

Radius of gyration: 13.48 Å; chains: 1; bounding box: 28×27×36 Å

Organism: NCBI:txid1070528